Protein AF-A0A380JY84-F1 (afdb_monomer_lite)

Organism: NCBI:txid99822

Structure (mmCIF, N/CA/C/O backbone):
data_AF-A0A380JY84-F1
#
_entry.id   AF-A0A380JY84-F1
#
loop_
_atom_site.group_PDB
_atom_site.id
_atom_site.type_symbol
_atom_site.label_atom_id
_atom_site.label_alt_id
_atom_site.label_comp_id
_atom_site.label_asym_id
_atom_site.label_entity_id
_atom_site.label_seq_id
_atom_site.pdbx_PDB_ins_code
_atom_site.Cartn_x
_atom_site.Cartn_y
_atom_site.Cartn_z
_atom_site.occupancy
_atom_site.B_iso_or_equiv
_atom_site.auth_seq_id
_atom_site.auth_comp_id
_atom_site.auth_asym_id
_atom_site.auth_atom_id
_atom_site.pdbx_PDB_model_num
ATOM 1 N N . MET A 1 1 ? 13.980 -6.284 9.932 1.00 56.59 1 MET A N 1
ATOM 2 C CA . MET A 1 1 ? 12.498 -6.218 9.910 1.00 56.59 1 MET A CA 1
ATOM 3 C C . MET A 1 1 ? 11.860 -7.300 10.776 1.00 56.59 1 MET A C 1
ATOM 5 O O . MET A 1 1 ? 10.818 -7.023 11.348 1.00 56.59 1 MET A O 1
ATOM 9 N N . GLU A 1 2 ? 12.486 -8.469 10.963 1.00 64.50 2 GLU A N 1
ATOM 10 C CA . GLU A 1 2 ? 11.939 -9.555 11.802 1.00 64.50 2 GLU A CA 1
ATOM 11 C C . GLU A 1 2 ? 11.494 -9.133 13.221 1.00 64.50 2 GLU A C 1
ATOM 13 O O . GLU A 1 2 ? 10.370 -9.471 13.588 1.00 64.50 2 GLU A O 1
ATOM 18 N N . PRO A 1 3 ? 12.242 -8.314 13.996 1.00 68.69 3 PRO A N 1
ATOM 19 C CA . PRO A 1 3 ? 11.778 -7.887 15.323 1.00 68.69 3 PRO A CA 1
ATOM 20 C C . PRO A 1 3 ? 10.565 -6.950 15.255 1.00 68.69 3 PRO A C 1
ATOM 22 O O . PRO A 1 3 ? 9.674 -7.008 16.096 1.00 68.69 3 PRO A O 1
ATOM 25 N N . ALA A 1 4 ? 10.507 -6.092 14.230 1.00 67.75 4 ALA A N 1
ATOM 26 C CA . ALA A 1 4 ? 9.430 -5.122 14.055 1.00 67.75 4 ALA A CA 1
ATOM 27 C C . ALA A 1 4 ? 8.102 -5.814 13.716 1.00 67.75 4 ALA A C 1
ATOM 29 O O . ALA A 1 4 ? 7.062 -5.439 14.255 1.00 67.75 4 ALA A O 1
ATOM 30 N N . THR A 1 5 ? 8.140 -6.863 12.888 1.00 69.00 5 THR A N 1
ATOM 31 C CA . THR A 1 5 ? 6.960 -7.682 12.572 1.00 69.00 5 THR A CA 1
ATOM 32 C C . THR A 1 5 ? 6.406 -8.369 13.822 1.00 69.00 5 THR A C 1
ATOM 34 O O . THR A 1 5 ? 5.196 -8.359 14.038 1.00 69.00 5 THR A O 1
ATOM 37 N N . ILE A 1 6 ? 7.281 -8.900 14.684 1.00 76.62 6 ILE A N 1
ATOM 38 C CA . ILE A 1 6 ? 6.882 -9.532 15.953 1.00 76.62 6 ILE A CA 1
ATOM 39 C C . ILE A 1 6 ? 6.257 -8.496 16.901 1.00 76.62 6 ILE A C 1
ATOM 41 O O . ILE A 1 6 ? 5.213 -8.753 17.500 1.00 76.62 6 ILE A O 1
ATOM 45 N N . CYS A 1 7 ? 6.822 -7.289 16.986 1.00 79.25 7 CYS A N 1
ATOM 46 C CA . CYS A 1 7 ? 6.268 -6.209 17.806 1.00 79.25 7 CYS A CA 1
ATOM 47 C C . CYS A 1 7 ? 4.861 -5.766 17.364 1.00 79.25 7 CYS A C 1
ATOM 49 O O . CYS A 1 7 ? 4.056 -5.390 18.218 1.00 79.25 7 CYS A O 1
ATOM 51 N N . PHE A 1 8 ? 4.523 -5.849 16.070 1.00 74.31 8 PHE A N 1
ATOM 52 C CA . PHE A 1 8 ? 3.168 -5.550 15.580 1.00 74.31 8 PHE A CA 1
ATOM 53 C C . PHE A 1 8 ? 2.109 -6.571 16.022 1.00 74.31 8 PHE A C 1
ATOM 55 O O . PHE A 1 8 ? 0.923 -6.234 16.059 1.00 74.31 8 PHE A O 1
ATOM 62 N N . ALA A 1 9 ? 2.501 -7.783 16.424 1.00 80.06 9 ALA A N 1
ATOM 63 C CA . ALA A 1 9 ? 1.553 -8.779 16.920 1.00 80.06 9 ALA A CA 1
ATOM 64 C C . ALA A 1 9 ? 0.891 -8.345 18.242 1.00 80.06 9 ALA A C 1
ATOM 66 O O . ALA A 1 9 ? -0.287 -8.622 18.463 1.00 80.06 9 ALA A O 1
ATOM 67 N N . ILE A 1 10 ? 1.613 -7.612 19.099 1.00 85.19 10 ILE A N 1
ATOM 68 C CA . ILE A 1 10 ? 1.122 -7.148 20.407 1.00 85.19 10 ILE A CA 1
ATOM 69 C C . ILE A 1 10 ? -0.119 -6.238 20.277 1.00 85.19 10 ILE A C 1
ATOM 71 O O . ILE A 1 10 ? -1.144 -6.548 20.894 1.00 85.19 10 ILE A O 1
ATOM 75 N N . PRO A 1 11 ? -0.102 -5.131 19.502 1.00 81.69 11 PRO A N 1
ATOM 76 C CA . PRO A 1 11 ? -1.281 -4.282 19.340 1.00 81.69 11 PRO A CA 1
ATOM 77 C C . PRO A 1 11 ? -2.438 -4.995 18.627 1.00 81.69 11 PRO A C 1
ATOM 79 O O . PRO A 1 11 ? -3.584 -4.803 19.038 1.00 81.69 11 PRO A O 1
ATOM 82 N N . LEU A 1 12 ? -2.169 -5.859 17.635 1.00 83.50 12 LEU A N 1
ATOM 83 C CA . LEU A 1 12 ? -3.217 -6.672 16.999 1.00 83.50 12 LEU A CA 1
ATOM 84 C C . LEU A 1 12 ? -3.894 -7.600 18.012 1.00 83.50 12 LEU A C 1
ATOM 86 O O . LEU A 1 12 ? -5.120 -7.670 18.067 1.00 83.50 12 LEU A O 1
ATOM 90 N N . TYR A 1 13 ? -3.111 -8.270 18.858 1.00 85.38 13 TYR A N 1
ATOM 91 C CA . TYR A 1 13 ? -3.642 -9.163 19.882 1.00 85.38 13 TYR A CA 1
ATOM 92 C C . TYR A 1 13 ? -4.495 -8.413 20.914 1.00 85.38 13 TYR A C 1
ATOM 94 O O . TYR A 1 13 ? -5.569 -8.886 21.290 1.00 85.38 13 TYR A O 1
ATOM 102 N N . ARG A 1 14 ? -4.079 -7.206 21.325 1.00 87.81 14 ARG A N 1
ATOM 103 C CA . ARG A 1 14 ? -4.870 -6.352 22.233 1.00 87.81 14 ARG A CA 1
ATOM 104 C C . ARG A 1 14 ? -6.186 -5.867 21.619 1.00 87.81 14 ARG A C 1
ATOM 106 O O . ARG A 1 14 ? -7.112 -5.567 22.365 1.00 87.81 14 ARG A O 1
ATOM 113 N N . LYS A 1 15 ? -6.281 -5.783 20.290 1.00 85.56 15 LYS A N 1
ATOM 114 C CA . LYS A 1 15 ? -7.489 -5.370 19.549 1.00 85.56 15 LYS A CA 1
ATOM 115 C C . LYS A 1 15 ? -8.188 -6.543 18.847 1.00 85.56 15 LYS A C 1
ATOM 117 O O . LYS A 1 15 ? -9.018 -6.324 17.965 1.00 85.56 15 LYS A O 1
ATOM 122 N N . ARG A 1 16 ? -7.897 -7.789 19.247 1.00 89.00 16 ARG A N 1
ATOM 123 C CA . ARG A 1 16 ? -8.412 -9.013 18.603 1.00 89.00 16 ARG A CA 1
ATOM 124 C C . ARG A 1 16 ? -9.938 -9.074 18.509 1.00 89.00 16 ARG A C 1
ATOM 126 O O . ARG A 1 16 ? -10.456 -9.629 17.548 1.00 89.00 16 ARG A O 1
ATOM 133 N N . ASP A 1 17 ? -10.650 -8.516 19.485 1.00 89.94 17 ASP A N 1
ATOM 134 C CA . ASP A 1 17 ? -12.113 -8.570 19.519 1.00 89.94 17 ASP A CA 1
ATOM 135 C C . ASP A 1 17 ? -12.711 -7.657 18.436 1.00 89.94 17 ASP A C 1
ATOM 137 O O . ASP A 1 17 ? -13.635 -8.055 17.733 1.00 89.94 17 ASP A O 1
ATOM 141 N N . VAL A 1 18 ? -12.088 -6.495 18.192 1.00 85.88 18 VAL A N 1
ATOM 142 C CA . VAL A 1 18 ? -12.427 -5.598 17.073 1.00 85.88 18 VAL A CA 1
ATOM 143 C C . VAL A 1 18 ? -12.088 -6.257 15.736 1.00 85.88 18 VAL A C 1
ATOM 145 O O . VAL A 1 18 ? -12.902 -6.247 14.818 1.00 85.88 18 VAL A O 1
ATOM 148 N N . LEU A 1 19 ? -10.915 -6.891 15.629 1.00 87.06 19 LEU A N 1
ATOM 149 C CA . LEU A 1 19 ? -10.523 -7.643 14.430 1.00 87.06 19 LEU A CA 1
ATOM 150 C C . LEU A 1 19 ? -11.529 -8.750 14.104 1.00 87.06 19 LEU A C 1
ATOM 152 O O . LEU A 1 19 ? -11.919 -8.883 12.950 1.00 87.06 19 LEU A O 1
ATOM 156 N N . LYS A 1 20 ? -11.985 -9.509 15.108 1.00 90.44 20 LYS A N 1
ATOM 157 C CA . LYS A 1 20 ? -13.018 -10.539 14.935 1.00 90.44 20 LYS A CA 1
ATOM 158 C C . LYS A 1 20 ? -14.376 -9.955 14.566 1.00 90.44 20 LYS A C 1
ATOM 160 O O . LYS A 1 20 ? -15.099 -10.583 13.806 1.00 90.44 20 LYS A O 1
ATOM 165 N N . GLN A 1 21 ? -14.731 -8.784 15.082 1.00 92.06 21 GLN A N 1
ATOM 166 C CA . GLN A 1 21 ? -15.995 -8.130 14.750 1.00 92.06 21 GLN A CA 1
ATOM 167 C C . GLN A 1 21 ? -16.022 -7.624 13.298 1.00 92.06 21 GLN A C 1
ATOM 169 O O . GLN A 1 21 ? -17.055 -7.730 12.640 1.00 92.06 21 GLN A O 1
ATOM 174 N N . TYR A 1 22 ? -14.895 -7.111 12.792 1.00 88.25 22 TYR A N 1
ATOM 175 C CA . TYR A 1 22 ? -14.802 -6.465 11.474 1.00 88.25 22 TYR A CA 1
ATOM 176 C C . TYR A 1 22 ? -13.993 -7.261 10.434 1.00 88.25 22 TYR A C 1
ATOM 178 O O . TYR A 1 22 ? -13.549 -6.709 9.426 1.00 88.25 22 TYR A O 1
ATOM 186 N N . TRP A 1 23 ? -13.768 -8.557 10.661 1.00 90.50 23 TRP A N 1
ATOM 187 C CA . TRP A 1 23 ? -12.863 -9.368 9.838 1.00 90.50 23 TRP A CA 1
ATOM 188 C C . TRP A 1 23 ? -13.264 -9.408 8.354 1.00 90.50 23 TRP A C 1
ATOM 190 O O . TRP A 1 23 ? -12.395 -9.317 7.487 1.00 90.50 23 TRP A O 1
ATOM 200 N N . LEU A 1 24 ? -14.568 -9.478 8.056 1.00 90.38 24 LEU A N 1
ATOM 201 C CA . LEU A 1 24 ? -15.088 -9.468 6.683 1.00 90.38 24 LEU A CA 1
ATOM 202 C C . LEU A 1 24 ? -14.801 -8.141 5.985 1.00 90.38 24 LEU A C 1
ATOM 204 O O . LEU A 1 24 ? -14.367 -8.127 4.836 1.00 90.38 24 LEU A O 1
ATOM 208 N N . GLN A 1 25 ? -15.013 -7.026 6.682 1.00 88.56 25 GLN A N 1
ATOM 209 C CA . GLN A 1 25 ? -14.779 -5.684 6.161 1.00 88.56 25 GLN A CA 1
ATOM 210 C C . GLN A 1 25 ? -13.287 -5.458 5.908 1.00 88.56 25 GLN A C 1
ATOM 212 O O . GLN A 1 25 ? -12.919 -4.907 4.874 1.00 88.56 25 GLN A O 1
ATOM 217 N N . ILE A 1 26 ? -12.429 -5.929 6.816 1.00 88.69 26 ILE A N 1
ATOM 218 C CA . ILE A 1 26 ? -10.971 -5.824 6.693 1.00 88.69 26 ILE A CA 1
ATOM 219 C C . ILE A 1 26 ? -10.477 -6.637 5.493 1.00 88.69 26 ILE A C 1
ATOM 221 O O . ILE A 1 26 ? -9.803 -6.088 4.624 1.00 88.69 26 ILE A O 1
ATOM 225 N N . ILE A 1 27 ? -10.837 -7.922 5.400 1.00 90.38 27 ILE A N 1
ATOM 226 C CA . ILE A 1 27 ? -10.403 -8.779 4.286 1.00 90.38 27 ILE A CA 1
ATOM 227 C C . ILE A 1 27 ? -10.980 -8.276 2.960 1.00 90.38 27 ILE A C 1
ATOM 229 O O . ILE A 1 27 ? -10.245 -8.168 1.979 1.00 90.38 27 ILE A O 1
ATOM 233 N N . GLY A 1 28 ? -12.266 -7.922 2.922 1.00 90.94 28 GLY A N 1
ATOM 234 C CA . GLY A 1 28 ? -12.908 -7.376 1.726 1.00 90.94 28 GLY A CA 1
ATOM 235 C C . GLY A 1 28 ? -12.254 -6.075 1.254 1.00 90.94 28 GLY A C 1
ATOM 236 O O . GLY A 1 28 ? -11.947 -5.933 0.074 1.00 90.94 28 GLY A O 1
ATOM 237 N N . GLY A 1 29 ? -11.962 -5.154 2.176 1.00 87.88 29 GLY A N 1
ATOM 238 C CA . GLY A 1 29 ? -11.288 -3.893 1.863 1.00 87.88 29 GLY A CA 1
ATOM 239 C C . GLY A 1 29 ? -9.865 -4.091 1.343 1.00 87.88 29 GLY A C 1
ATOM 240 O O . GLY A 1 29 ? -9.504 -3.515 0.318 1.00 87.88 29 GLY A O 1
ATOM 241 N N . ILE A 1 30 ? -9.076 -4.947 2.000 1.00 87.75 30 ILE A N 1
ATOM 242 C CA . ILE A 1 30 ? -7.685 -5.219 1.607 1.00 87.75 30 ILE A CA 1
ATOM 243 C C . ILE A 1 30 ? -7.629 -5.917 0.248 1.00 87.75 30 ILE A C 1
ATOM 245 O O . ILE A 1 30 ? -6.825 -5.535 -0.600 1.00 87.75 30 ILE A O 1
ATOM 249 N N . THR A 1 31 ? -8.471 -6.928 0.023 1.00 89.88 31 THR A N 1
ATOM 250 C CA . THR A 1 31 ? -8.485 -7.686 -1.238 1.00 89.88 31 THR A CA 1
ATOM 251 C C . THR A 1 31 ? -8.902 -6.802 -2.406 1.00 89.88 31 THR A C 1
ATOM 253 O O . THR A 1 31 ? -8.172 -6.721 -3.394 1.00 89.88 31 THR A O 1
ATOM 256 N N . LEU A 1 32 ? -10.014 -6.075 -2.271 1.00 90.75 32 LEU A N 1
ATOM 257 C CA . LEU A 1 32 ? -10.485 -5.155 -3.303 1.00 90.75 32 LEU A CA 1
ATOM 258 C C . LEU A 1 32 ? -9.459 -4.044 -3.564 1.00 90.75 32 LEU A C 1
ATOM 260 O O . LEU A 1 32 ? -9.109 -3.789 -4.714 1.00 90.75 32 LEU A O 1
ATOM 264 N N . GLY A 1 33 ? -8.930 -3.425 -2.504 1.00 87.12 33 GLY A N 1
ATOM 265 C CA . GLY A 1 33 ? -7.921 -2.372 -2.606 1.00 87.12 33 GLY A CA 1
ATOM 266 C C . GLY A 1 33 ? -6.642 -2.851 -3.292 1.00 87.12 33 GLY A C 1
ATOM 267 O O . GLY A 1 33 ? -6.119 -2.160 -4.163 1.00 87.12 33 GLY A O 1
ATOM 268 N N . SER A 1 34 ? -6.186 -4.065 -2.975 1.00 87.44 34 SER A N 1
ATOM 269 C CA . SER A 1 34 ? -4.993 -4.664 -3.588 1.00 87.44 34 SER A CA 1
ATOM 270 C C . SER A 1 34 ? -5.194 -4.946 -5.078 1.00 87.44 34 SER A C 1
ATOM 272 O O . SER A 1 34 ? -4.325 -4.619 -5.886 1.00 87.44 34 SER A O 1
ATOM 274 N N . VAL A 1 35 ? -6.349 -5.501 -5.463 1.00 90.38 35 VAL A N 1
ATOM 275 C CA . VAL A 1 35 ? -6.688 -5.747 -6.876 1.00 90.38 35 VAL A CA 1
ATOM 276 C C . VAL A 1 35 ? -6.750 -4.432 -7.651 1.00 90.38 35 VAL A C 1
ATOM 278 O O . VAL A 1 35 ? -6.150 -4.322 -8.720 1.00 90.38 35 VAL A O 1
ATOM 281 N N . VAL A 1 36 ? -7.417 -3.415 -7.095 1.00 90.69 36 VAL A N 1
ATOM 282 C CA . VAL A 1 36 ? -7.512 -2.084 -7.710 1.00 90.69 36 VAL A CA 1
ATOM 283 C C . VAL A 1 36 ? -6.134 -1.434 -7.843 1.00 90.69 36 VAL A C 1
ATOM 285 O O . VAL A 1 36 ? -5.845 -0.859 -8.889 1.00 90.69 36 VAL A O 1
ATOM 288 N N . ALA A 1 37 ? -5.264 -1.551 -6.837 1.00 87.38 37 ALA A N 1
ATOM 289 C CA . ALA A 1 37 ? -3.915 -0.992 -6.881 1.00 87.38 37 ALA A CA 1
ATOM 290 C C . ALA A 1 37 ? -3.063 -1.637 -7.984 1.00 87.38 37 ALA A C 1
ATOM 292 O O . ALA A 1 37 ? -2.498 -0.928 -8.817 1.00 87.38 37 ALA A O 1
ATOM 293 N N . VAL A 1 38 ? -3.012 -2.973 -8.038 1.00 87.75 38 VAL A N 1
ATOM 294 C CA . VAL A 1 38 ? -2.240 -3.703 -9.058 1.00 87.75 38 VAL A CA 1
ATOM 295 C C . VAL A 1 38 ? -2.769 -3.400 -10.459 1.00 87.75 38 VAL A C 1
ATOM 297 O O . VAL A 1 38 ? -1.990 -3.083 -11.360 1.00 87.75 38 VAL A O 1
ATOM 300 N N . TYR A 1 39 ? -4.090 -3.441 -10.641 1.00 89.56 39 TYR A N 1
ATOM 301 C CA . TYR A 1 39 ? -4.703 -3.155 -11.934 1.00 89.56 39 TYR A CA 1
ATOM 302 C C . TYR A 1 39 ? -4.519 -1.689 -12.347 1.00 89.56 39 TYR A C 1
ATOM 304 O O . TYR A 1 39 ? -4.240 -1.409 -13.510 1.00 89.56 39 TYR A O 1
ATOM 312 N N . GLY A 1 40 ? -4.594 -0.754 -11.398 1.00 88.62 40 GLY A N 1
ATOM 313 C CA . GLY A 1 40 ? -4.329 0.664 -11.631 1.00 88.62 40 GLY A CA 1
ATOM 314 C C . GLY A 1 40 ? -2.895 0.918 -12.093 1.00 88.62 40 GLY A C 1
ATOM 315 O O . GLY A 1 40 ? -2.688 1.602 -13.095 1.00 88.62 40 GLY A O 1
ATOM 316 N N . ILE A 1 41 ? -1.906 0.309 -11.431 1.00 87.19 41 ILE A N 1
ATOM 317 C CA . ILE A 1 41 ? -0.494 0.398 -11.836 1.00 87.19 41 ILE A CA 1
ATOM 318 C C . ILE A 1 41 ? -0.303 -0.182 -13.239 1.00 87.19 41 ILE A C 1
ATOM 320 O O . ILE A 1 41 ? 0.383 0.427 -14.062 1.00 87.19 41 ILE A O 1
ATOM 324 N N . TYR A 1 42 ? -0.920 -1.328 -13.531 1.00 87.38 42 TYR A N 1
ATOM 325 C CA . TYR A 1 42 ? -0.845 -1.959 -14.846 1.00 87.38 42 TYR A CA 1
ATOM 326 C C . TYR A 1 42 ? -1.472 -1.089 -15.946 1.00 87.38 42 TYR A C 1
ATOM 328 O O . TYR A 1 42 ? -0.844 -0.868 -16.982 1.00 87.38 42 TYR A O 1
ATOM 336 N N . LEU A 1 43 ? -2.664 -0.533 -15.710 1.00 89.75 43 LEU A N 1
ATOM 337 C CA . LEU A 1 43 ? -3.343 0.360 -16.652 1.00 89.75 43 LEU A CA 1
ATOM 338 C C . LEU A 1 43 ? -2.530 1.622 -16.935 1.00 89.75 43 LEU A C 1
ATOM 340 O O . LEU A 1 43 ? -2.331 1.967 -18.097 1.00 89.75 43 LEU A O 1
ATOM 344 N N . VAL A 1 44 ? -2.032 2.293 -15.893 1.00 88.12 44 VAL A N 1
ATOM 345 C CA . VAL A 1 44 ? -1.183 3.484 -16.047 1.00 88.12 44 VAL A CA 1
ATOM 346 C C . VAL A 1 44 ? 0.101 3.117 -16.794 1.00 88.12 44 VAL A C 1
ATOM 348 O O . VAL A 1 44 ? 0.484 3.801 -17.739 1.00 88.12 44 VAL A O 1
ATOM 351 N N . SER A 1 45 ? 0.723 1.990 -16.451 1.00 86.94 45 SER A N 1
ATOM 352 C CA . SER A 1 45 ? 1.913 1.487 -17.146 1.00 86.94 45 SER A CA 1
ATOM 353 C C . SER A 1 45 ? 1.676 1.247 -18.633 1.00 86.94 45 SER A C 1
ATOM 355 O O . SER A 1 45 ? 2.511 1.630 -19.455 1.00 86.94 45 SER A O 1
ATOM 357 N N . SER A 1 46 ? 0.531 0.655 -18.978 1.00 84.06 46 SER A N 1
ATOM 358 C CA . SER A 1 46 ? 0.148 0.390 -20.363 1.00 84.06 46 SER A CA 1
ATOM 359 C C . SER A 1 46 ? -0.214 1.668 -21.119 1.00 84.06 46 SER A C 1
ATOM 361 O O . SER A 1 46 ? 0.134 1.793 -22.288 1.00 84.06 46 SER A O 1
ATOM 363 N N . LEU A 1 47 ? -0.892 2.622 -20.475 1.00 88.56 47 LEU A N 1
ATOM 364 C CA . LEU A 1 47 ? -1.326 3.866 -21.112 1.00 88.56 47 LEU A CA 1
ATOM 365 C C . LEU A 1 47 ? -0.135 4.780 -21.438 1.00 88.56 47 LEU A C 1
ATOM 367 O O . LEU A 1 47 ? -0.046 5.327 -22.536 1.00 88.56 47 LEU A O 1
ATOM 371 N N . PHE A 1 48 ? 0.814 4.894 -20.508 1.00 88.69 48 PHE A N 1
ATOM 372 C CA . PHE A 1 48 ? 2.013 5.724 -20.658 1.00 88.69 48 PHE A CA 1
ATOM 373 C C . PHE A 1 48 ? 3.184 5.004 -21.346 1.00 88.69 48 PHE A C 1
ATOM 375 O O . PHE A 1 48 ? 4.245 5.603 -21.500 1.00 88.69 48 PHE A O 1
ATOM 382 N N . HIS A 1 49 ? 3.008 3.744 -21.770 1.00 87.88 49 HIS A N 1
ATOM 383 C CA . HIS A 1 49 ? 4.040 2.932 -22.432 1.00 87.88 49 HIS A CA 1
ATOM 384 C C . HIS A 1 49 ? 5.369 2.905 -21.656 1.00 87.88 49 HIS A C 1
ATOM 386 O O . HIS A 1 49 ? 6.455 3.067 -22.217 1.00 87.88 49 HIS A O 1
ATOM 392 N N . LEU A 1 50 ? 5.277 2.715 -20.337 1.00 85.62 50 LEU A N 1
ATOM 393 C CA . LEU A 1 50 ? 6.441 2.698 -19.456 1.00 85.62 50 LEU A CA 1
ATOM 394 C C . LEU A 1 50 ? 7.363 1.508 -19.778 1.00 85.62 50 LEU A C 1
ATOM 396 O O . LEU A 1 50 ? 6.917 0.409 -20.110 1.00 85.62 50 LEU A O 1
ATOM 400 N N . GLY A 1 51 ? 8.677 1.723 -19.667 1.00 88.69 51 GLY A N 1
ATOM 401 C CA . GLY A 1 51 ? 9.675 0.688 -19.948 1.00 88.69 51 GLY A CA 1
ATOM 402 C C . GLY A 1 51 ? 9.538 -0.523 -19.019 1.00 88.69 51 GLY A C 1
ATOM 403 O O . GLY A 1 51 ? 9.204 -0.375 -17.844 1.00 88.69 51 GLY A O 1
ATOM 404 N N . ARG A 1 52 ? 9.851 -1.729 -19.518 1.00 87.00 52 ARG A N 1
ATOM 405 C CA . ARG A 1 52 ? 9.660 -3.001 -18.783 1.00 87.00 52 ARG A CA 1
ATOM 406 C C . ARG A 1 52 ? 10.273 -3.002 -17.380 1.00 87.00 52 ARG A C 1
ATOM 408 O O . ARG A 1 52 ? 9.643 -3.492 -16.453 1.00 87.00 52 ARG A O 1
ATOM 415 N N . VAL A 1 53 ? 11.456 -2.406 -17.222 1.00 88.88 53 VAL A N 1
ATOM 416 C CA . VAL A 1 53 ? 12.141 -2.284 -15.922 1.00 88.88 53 VAL A CA 1
ATOM 417 C C . VAL A 1 53 ? 11.335 -1.421 -14.950 1.00 88.88 53 VAL A C 1
ATOM 419 O O . VAL A 1 53 ? 11.199 -1.770 -13.780 1.00 88.88 53 VAL A O 1
ATOM 422 N N . VAL A 1 54 ? 10.753 -0.316 -15.425 1.00 89.88 54 VAL A N 1
ATOM 423 C CA . VAL A 1 54 ? 9.926 0.576 -14.601 1.00 89.88 54 VAL A CA 1
ATOM 424 C C . VAL A 1 54 ? 8.642 -0.135 -14.189 1.00 89.88 54 VAL A C 1
ATOM 426 O O . VAL A 1 54 ? 8.307 -0.138 -13.009 1.00 89.88 54 VAL A O 1
ATOM 429 N N . VAL A 1 55 ? 7.974 -0.818 -15.121 1.00 89.56 55 VAL A N 1
ATOM 430 C CA . VAL A 1 55 ? 6.747 -1.579 -14.830 1.00 89.56 55 VAL A CA 1
ATOM 431 C C . VAL A 1 55 ? 7.010 -2.701 -13.821 1.00 89.56 55 VAL A C 1
ATOM 433 O O . VAL A 1 55 ? 6.288 -2.810 -12.831 1.00 89.56 55 VAL A O 1
ATOM 436 N N . ALA A 1 56 ? 8.081 -3.478 -14.014 1.00 89.25 56 ALA A N 1
ATOM 437 C CA . ALA A 1 56 ? 8.506 -4.518 -13.074 1.00 89.25 56 ALA A CA 1
ATOM 438 C C . ALA A 1 56 ? 8.856 -3.954 -11.685 1.00 89.25 56 ALA A C 1
ATOM 440 O O . ALA A 1 56 ? 8.637 -4.627 -10.682 1.00 89.25 56 ALA A O 1
ATOM 441 N N . SER A 1 57 ? 9.331 -2.705 -11.618 1.00 90.88 57 SER A N 1
ATOM 442 C CA . SER A 1 57 ? 9.619 -2.010 -10.355 1.00 90.88 57 SER A CA 1
ATOM 443 C C . SER A 1 57 ? 8.377 -1.443 -9.671 1.00 90.88 57 SER A C 1
ATOM 445 O O . SER A 1 57 ? 8.302 -1.409 -8.446 1.00 90.88 57 SER A O 1
ATOM 447 N N . MET A 1 58 ? 7.391 -0.995 -10.447 1.00 88.06 58 MET A N 1
ATOM 448 C CA . MET A 1 58 ? 6.178 -0.367 -9.921 1.00 88.06 58 MET A CA 1
ATOM 449 C C . MET A 1 58 ? 5.138 -1.387 -9.458 1.00 88.06 58 MET A C 1
ATOM 451 O O . MET A 1 58 ? 4.422 -1.118 -8.500 1.00 88.06 58 MET A O 1
ATOM 455 N N . LEU A 1 59 ? 5.033 -2.547 -10.109 1.00 87.50 59 LEU A N 1
ATOM 456 C CA . LEU A 1 59 ? 4.057 -3.589 -9.760 1.00 87.50 59 LEU A CA 1
ATOM 457 C C . LEU A 1 59 ? 4.103 -4.022 -8.280 1.00 87.50 59 LEU A C 1
ATOM 459 O O . LEU A 1 59 ? 3.054 -4.020 -7.632 1.00 87.50 59 LEU A O 1
ATOM 463 N N . PRO A 1 60 ? 5.273 -4.349 -7.700 1.00 87.38 60 PRO A N 1
ATOM 464 C CA . PRO A 1 60 ? 5.352 -4.788 -6.311 1.00 87.38 60 PRO A CA 1
ATOM 465 C C . PRO A 1 60 ? 5.286 -3.637 -5.295 1.00 87.38 60 PRO A C 1
ATOM 467 O O . PRO A 1 60 ? 5.265 -3.913 -4.097 1.00 87.38 60 PRO A O 1
ATOM 470 N N . GLN A 1 61 ? 5.210 -2.365 -5.723 1.00 84.69 61 GLN A N 1
ATOM 471 C CA . GLN A 1 61 ? 5.171 -1.204 -4.813 1.00 84.69 61 GLN A CA 1
ATOM 472 C C . GLN A 1 61 ? 3.958 -1.216 -3.868 1.00 84.69 61 GLN A C 1
ATOM 474 O O . GLN A 1 61 ? 3.967 -0.559 -2.832 1.00 84.69 61 GLN A O 1
ATOM 479 N N . ALA A 1 62 ? 2.897 -1.944 -4.239 1.00 78.69 62 ALA A N 1
ATOM 480 C CA . ALA A 1 62 ? 1.714 -2.122 -3.407 1.00 78.69 62 ALA A CA 1
ATOM 481 C C . ALA A 1 62 ? 2.003 -2.963 -2.149 1.00 78.69 62 ALA A C 1
ATOM 483 O O . ALA A 1 62 ? 1.186 -2.972 -1.234 1.00 78.69 62 ALA A O 1
ATOM 484 N N . ALA A 1 63 ? 3.149 -3.646 -2.067 1.00 81.12 63 ALA A N 1
ATOM 485 C CA . ALA A 1 63 ? 3.625 -4.304 -0.856 1.00 81.12 63 ALA A CA 1
ATOM 486 C C . ALA A 1 63 ? 4.467 -3.352 0.017 1.00 81.12 63 ALA A C 1
ATOM 488 O O . ALA A 1 63 ? 4.825 -2.242 -0.372 1.00 81.12 63 ALA A O 1
ATOM 489 N N . THR A 1 64 ? 4.834 -3.790 1.220 1.00 82.62 64 THR A N 1
ATOM 490 C CA . THR A 1 64 ? 5.796 -3.053 2.050 1.00 82.62 64 THR A CA 1
ATOM 491 C C . THR A 1 64 ? 7.191 -3.109 1.433 1.00 82.62 64 THR A C 1
ATOM 493 O O . THR A 1 64 ? 7.582 -4.130 0.877 1.00 82.62 64 THR A O 1
ATOM 496 N N . THR A 1 65 ? 7.982 -2.039 1.566 1.00 84.56 65 THR A N 1
ATOM 497 C CA . THR A 1 65 ? 9.308 -1.889 0.927 1.00 84.56 65 THR A CA 1
ATOM 498 C C . THR A 1 65 ? 10.225 -3.106 1.099 1.00 84.56 65 THR A C 1
ATOM 500 O O . THR A 1 65 ? 10.906 -3.505 0.158 1.00 84.56 65 THR A O 1
ATOM 503 N N . ALA A 1 66 ? 10.201 -3.742 2.276 1.00 83.19 66 ALA A N 1
ATOM 504 C CA . ALA A 1 66 ? 10.989 -4.940 2.567 1.00 83.19 66 ALA A CA 1
ATOM 505 C C . ALA A 1 66 ? 10.610 -6.161 1.704 1.00 83.19 66 ALA A C 1
ATOM 507 O O . ALA A 1 66 ? 11.461 -7.001 1.439 1.00 83.19 66 ALA A O 1
ATOM 508 N N . ILE A 1 67 ? 9.352 -6.249 1.267 1.00 87.31 67 ILE A N 1
ATOM 509 C CA . ILE A 1 67 ? 8.831 -7.296 0.378 1.00 87.31 67 ILE A CA 1
ATOM 510 C C . ILE A 1 67 ? 8.907 -6.831 -1.084 1.00 87.31 67 ILE A C 1
ATOM 512 O O . ILE A 1 67 ? 9.252 -7.611 -1.971 1.00 87.31 67 ILE A O 1
ATOM 516 N N . ALA A 1 68 ? 8.631 -5.552 -1.340 1.00 88.69 68 ALA A N 1
ATOM 517 C CA . ALA A 1 68 ? 8.540 -4.990 -2.680 1.00 88.69 68 ALA A CA 1
ATOM 518 C C . ALA A 1 68 ? 9.881 -5.003 -3.427 1.00 88.69 68 ALA A C 1
ATOM 520 O O . ALA A 1 68 ? 9.933 -5.429 -4.579 1.00 88.69 68 ALA A O 1
ATOM 521 N N . MET A 1 69 ? 10.973 -4.568 -2.783 1.00 91.94 69 MET A N 1
ATOM 522 C CA . MET A 1 69 ? 12.270 -4.446 -3.462 1.00 91.94 69 MET A CA 1
ATOM 523 C C . MET A 1 69 ? 12.848 -5.801 -3.906 1.00 91.94 69 MET A C 1
ATOM 525 O O . MET A 1 69 ? 13.223 -5.898 -5.073 1.00 91.94 69 MET A O 1
ATOM 529 N N . PRO A 1 70 ? 12.897 -6.860 -3.064 1.00 90.31 70 PRO A N 1
ATOM 530 C CA . PRO A 1 70 ? 13.370 -8.167 -3.522 1.00 90.31 70 PRO A CA 1
ATOM 531 C C . PRO A 1 70 ? 12.483 -8.744 -4.629 1.00 90.31 70 PRO A C 1
ATOM 533 O O . PRO A 1 70 ? 12.997 -9.264 -5.614 1.00 90.31 70 PRO A O 1
ATOM 536 N N . THR A 1 71 ? 11.160 -8.579 -4.507 1.00 91.38 71 THR A N 1
ATOM 537 C CA . THR A 1 71 ? 10.197 -9.047 -5.517 1.00 91.38 71 THR A CA 1
ATOM 538 C C . THR A 1 71 ? 10.420 -8.355 -6.863 1.00 91.38 71 THR A C 1
ATOM 540 O O . THR A 1 71 ? 10.457 -9.018 -7.895 1.00 91.38 71 THR A O 1
ATOM 543 N N . SER A 1 72 ? 10.643 -7.038 -6.856 1.00 92.88 72 SER A N 1
ATOM 544 C CA . SER A 1 72 ? 10.974 -6.255 -8.053 1.00 92.88 72 SER A CA 1
ATOM 545 C C . SER A 1 72 ? 12.229 -6.770 -8.750 1.00 92.88 72 SER A C 1
ATOM 547 O O . SER A 1 72 ? 12.207 -7.018 -9.955 1.00 92.88 72 SER A O 1
ATOM 549 N N . VAL A 1 73 ? 13.303 -7.013 -7.994 1.00 92.81 73 VAL A N 1
ATOM 550 C CA . VAL A 1 73 ? 14.556 -7.548 -8.547 1.00 92.81 73 VAL A CA 1
ATOM 551 C C . VAL A 1 73 ? 14.331 -8.927 -9.173 1.00 92.81 73 VAL A C 1
ATOM 553 O O . VAL A 1 73 ? 14.784 -9.169 -10.290 1.00 92.81 73 VAL A O 1
ATOM 556 N N . SER A 1 74 ? 13.566 -9.808 -8.519 1.00 91.75 74 SER A N 1
ATOM 557 C CA . SER A 1 74 ? 13.198 -11.116 -9.083 1.00 91.75 74 SER A CA 1
ATOM 558 C C . SER A 1 74 ? 12.350 -11.020 -10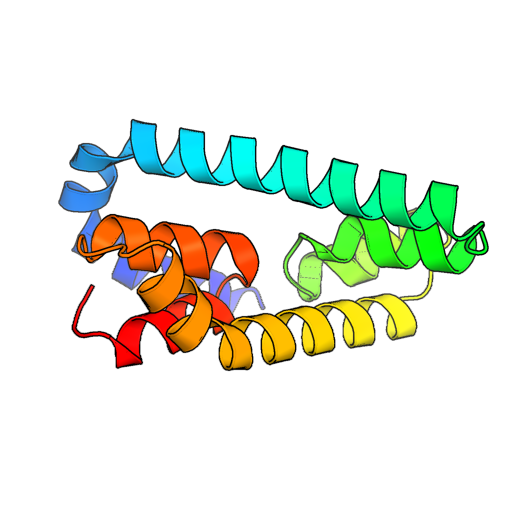.360 1.00 91.75 74 SER A C 1
ATOM 560 O O . SER A 1 74 ? 12.376 -11.939 -11.173 1.00 91.75 74 SER A O 1
ATOM 562 N N . MET A 1 75 ? 11.628 -9.915 -10.564 1.00 89.81 75 MET A N 1
ATOM 563 C CA . MET A 1 75 ? 10.839 -9.632 -11.771 1.00 89.81 75 MET A CA 1
ATOM 564 C C . MET A 1 75 ? 11.637 -8.908 -12.875 1.00 89.81 75 MET A C 1
ATOM 566 O O . MET A 1 75 ? 11.074 -8.594 -13.924 1.00 89.81 75 MET A O 1
ATOM 570 N N . GLY A 1 76 ? 12.930 -8.628 -12.665 1.00 90.06 76 GLY A N 1
ATOM 571 C CA . GLY A 1 76 ? 13.770 -7.867 -13.602 1.00 90.06 76 GLY A CA 1
ATOM 572 C C . GLY A 1 76 ? 13.630 -6.341 -13.491 1.00 90.06 76 GLY A C 1
ATOM 573 O O . GLY A 1 76 ? 13.978 -5.618 -14.426 1.00 90.06 76 GLY A O 1
ATOM 574 N N . GLY A 1 77 ? 13.091 -5.848 -12.373 1.00 91.19 77 GLY A N 1
ATOM 575 C CA . GLY A 1 77 ? 13.029 -4.434 -12.006 1.00 91.19 77 GLY A CA 1
ATOM 576 C C . GLY A 1 77 ? 14.260 -3.952 -11.225 1.00 91.19 77 GLY A C 1
ATOM 577 O O . GLY A 1 77 ? 15.250 -4.664 -11.064 1.00 91.19 77 GLY A O 1
ATOM 578 N N . SER A 1 78 ? 14.190 -2.718 -10.722 1.00 93.69 78 SER A N 1
ATOM 579 C CA . SER A 1 78 ? 15.207 -2.084 -9.879 1.00 93.69 78 SER A CA 1
ATOM 580 C C . SER A 1 78 ? 14.669 -1.838 -8.470 1.00 93.69 78 SER A C 1
ATOM 582 O O . SER A 1 78 ? 13.610 -1.228 -8.277 1.00 93.69 78 SER A O 1
ATOM 584 N N . ALA A 1 79 ? 15.437 -2.258 -7.463 1.00 91.25 79 ALA A N 1
ATOM 585 C CA . ALA A 1 79 ? 15.143 -1.981 -6.059 1.00 91.25 79 ALA A CA 1
ATOM 586 C C . ALA A 1 79 ? 15.102 -0.471 -5.754 1.00 91.25 79 ALA A C 1
ATOM 588 O O . ALA A 1 79 ? 14.294 -0.036 -4.935 1.00 91.25 79 ALA A O 1
ATOM 589 N N . GLU A 1 80 ? 15.920 0.332 -6.438 1.00 92.25 80 GLU A N 1
ATOM 590 C CA . GLU A 1 80 ? 15.991 1.788 -6.257 1.00 92.25 80 GLU A CA 1
ATOM 591 C C . GLU A 1 80 ? 14.714 2.475 -6.745 1.00 92.25 80 GLU A C 1
ATOM 593 O O . GLU A 1 80 ? 14.115 3.271 -6.024 1.00 92.25 80 GLU A O 1
ATOM 598 N N . LEU A 1 81 ? 14.237 2.108 -7.938 1.00 91.62 81 LEU A N 1
ATOM 599 C CA . LEU A 1 81 ? 12.968 2.619 -8.461 1.00 91.62 81 LEU A CA 1
ATOM 600 C C . LEU A 1 81 ? 11.794 2.193 -7.577 1.00 91.62 81 LEU A C 1
ATOM 602 O O . LEU A 1 81 ? 10.876 2.974 -7.337 1.00 91.62 81 LEU A O 1
ATOM 606 N N . THR A 1 82 ? 11.845 0.965 -7.066 1.00 91.94 82 THR A N 1
ATOM 607 C CA . THR A 1 82 ? 10.799 0.416 -6.196 1.00 91.94 82 THR A CA 1
ATOM 608 C C . THR A 1 82 ? 10.754 1.140 -4.852 1.00 91.94 82 THR A C 1
ATOM 610 O O . THR A 1 82 ? 9.676 1.475 -4.369 1.00 91.94 82 THR A O 1
ATOM 613 N N . SER A 1 83 ? 11.907 1.425 -4.242 1.00 91.38 83 SER A N 1
ATOM 614 C CA . SER A 1 83 ? 11.961 2.142 -2.964 1.00 91.38 83 SER A CA 1
ATOM 615 C C . SER A 1 83 ? 11.469 3.582 -3.105 1.00 91.38 83 SER A C 1
ATOM 617 O O . SER A 1 83 ? 10.664 4.031 -2.284 1.00 91.38 83 SER A O 1
ATOM 619 N N . LEU A 1 84 ? 11.867 4.268 -4.181 1.00 91.38 84 LEU A N 1
ATOM 620 C CA . LEU A 1 84 ? 11.383 5.604 -4.510 1.00 91.38 84 LEU A CA 1
ATOM 621 C C . LEU A 1 84 ? 9.862 5.606 -4.701 1.00 91.38 84 LEU A C 1
ATOM 623 O O . LEU A 1 84 ? 9.173 6.445 -4.122 1.00 91.38 84 LEU A O 1
ATOM 627 N N . ALA A 1 85 ? 9.335 4.640 -5.455 1.00 89.38 85 ALA A N 1
ATOM 628 C CA . ALA A 1 85 ? 7.904 4.468 -5.672 1.00 89.38 85 ALA A CA 1
ATOM 629 C C . ALA A 1 85 ? 7.135 4.278 -4.354 1.00 89.38 85 ALA A C 1
ATOM 631 O O . ALA A 1 85 ? 6.163 4.990 -4.100 1.00 89.38 85 ALA A O 1
ATOM 632 N N . CYS A 1 86 ? 7.613 3.392 -3.471 1.00 90.00 86 CYS A N 1
ATOM 633 C CA . CYS A 1 86 ? 7.005 3.166 -2.159 1.00 90.00 86 CYS A CA 1
ATOM 634 C C . CYS A 1 86 ? 6.981 4.439 -1.296 1.00 90.00 86 CYS A C 1
ATOM 636 O O . CYS A 1 86 ? 5.968 4.730 -0.656 1.00 90.00 86 CYS A O 1
ATOM 638 N N . ILE A 1 87 ? 8.080 5.203 -1.276 1.00 89.38 87 ILE A N 1
ATOM 639 C CA . ILE A 1 87 ? 8.177 6.453 -0.507 1.00 89.38 87 ILE A CA 1
ATOM 640 C C . ILE A 1 87 ? 7.223 7.505 -1.076 1.00 89.38 87 ILE A C 1
ATOM 642 O O . ILE A 1 87 ? 6.459 8.105 -0.320 1.00 89.38 87 ILE A O 1
ATOM 646 N N . LEU A 1 88 ? 7.233 7.709 -2.396 1.00 89.12 88 LEU A N 1
ATOM 647 C CA . LEU A 1 88 ? 6.366 8.683 -3.057 1.00 89.12 88 LEU A CA 1
ATOM 648 C C . LEU A 1 88 ? 4.891 8.353 -2.844 1.00 89.12 88 LEU A C 1
ATOM 650 O O . LEU A 1 88 ? 4.137 9.232 -2.435 1.00 89.12 88 LEU A O 1
ATOM 654 N N . ASN A 1 89 ? 4.489 7.094 -3.037 1.00 88.00 89 ASN A N 1
ATOM 655 C CA . ASN A 1 89 ? 3.128 6.646 -2.742 1.00 88.00 89 ASN A CA 1
ATOM 656 C C . ASN A 1 89 ? 2.750 6.957 -1.284 1.00 88.00 89 ASN A C 1
ATOM 658 O O . ASN A 1 89 ? 1.693 7.529 -1.009 1.00 88.00 89 ASN A O 1
ATOM 662 N N . GLY A 1 90 ? 3.667 6.658 -0.361 1.00 87.19 90 GLY A N 1
ATOM 663 C CA . GLY A 1 90 ? 3.532 6.951 1.059 1.00 87.19 90 GLY A CA 1
ATOM 664 C C . GLY A 1 90 ? 3.208 8.416 1.352 1.00 87.19 90 GLY A C 1
ATOM 665 O O . GLY A 1 90 ? 2.200 8.727 1.993 1.00 87.19 90 GLY A O 1
ATOM 666 N N . VAL A 1 91 ? 4.061 9.306 0.845 1.00 89.56 91 VAL A N 1
ATOM 667 C CA . VAL A 1 91 ? 3.987 10.759 1.047 1.00 89.56 91 VAL A CA 1
ATOM 668 C C . VAL A 1 91 ? 2.765 11.365 0.358 1.00 89.56 91 VAL A C 1
ATOM 670 O O . VAL A 1 91 ? 2.070 12.178 0.966 1.00 89.56 91 VAL A O 1
ATOM 673 N N . ILE A 1 92 ? 2.468 10.955 -0.878 1.00 89.88 92 ILE A N 1
ATOM 674 C CA . ILE A 1 92 ? 1.309 11.444 -1.637 1.00 89.88 92 ILE A CA 1
ATOM 675 C C . ILE A 1 92 ? 0.019 11.119 -0.885 1.00 89.88 92 ILE A C 1
ATOM 677 O O . ILE A 1 92 ? -0.813 12.000 -0.681 1.00 89.88 92 ILE A O 1
ATOM 681 N N . ILE A 1 93 ? -0.139 9.881 -0.414 1.00 88.00 93 ILE A N 1
ATOM 682 C CA . ILE A 1 93 ? -1.345 9.482 0.318 1.00 88.00 93 ILE A CA 1
ATOM 683 C C . ILE A 1 93 ? -1.431 10.194 1.663 1.00 88.00 93 ILE A C 1
ATOM 685 O O . ILE A 1 93 ? -2.516 10.631 2.038 1.00 88.00 93 ILE A O 1
ATOM 689 N N . TYR A 1 94 ? -0.312 10.355 2.371 1.00 88.12 94 TYR A N 1
ATOM 690 C CA . TYR A 1 94 ? -0.284 11.114 3.620 1.00 88.12 94 TYR A CA 1
ATOM 691 C C . TYR A 1 94 ? -0.765 12.559 3.404 1.00 88.12 94 TYR A C 1
ATOM 693 O O . TYR A 1 94 ? -1.655 13.031 4.112 1.00 88.12 94 TYR A O 1
ATOM 701 N N . ALA A 1 95 ? -0.247 13.239 2.376 1.00 90.94 95 ALA A N 1
ATOM 702 C CA . ALA A 1 95 ? -0.646 14.602 2.029 1.00 90.94 95 ALA A CA 1
ATOM 703 C C . ALA A 1 95 ? -2.117 14.692 1.582 1.00 90.94 95 ALA A C 1
ATOM 705 O O . ALA A 1 95 ? -2.821 15.648 1.916 1.00 90.94 95 ALA A O 1
ATOM 706 N N . LEU A 1 96 ? -2.602 13.682 0.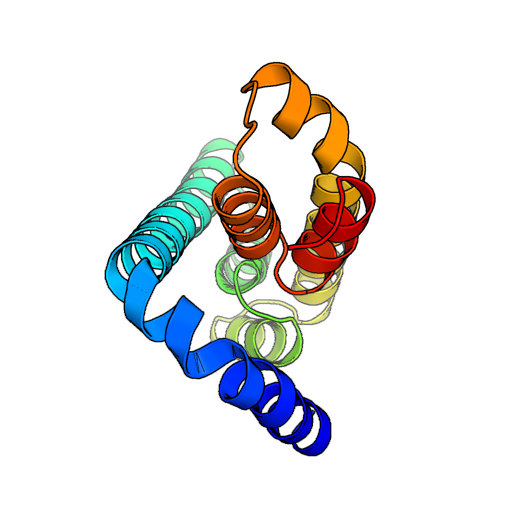854 1.00 90.44 96 LEU A N 1
ATOM 707 C CA . LEU A 1 96 ? -3.971 13.627 0.344 1.00 90.44 96 LEU A CA 1
ATOM 708 C C . LEU A 1 96 ? -4.985 13.040 1.337 1.00 90.44 96 LEU A C 1
ATOM 710 O O . LEU A 1 96 ? -6.185 13.089 1.066 1.00 90.44 96 LEU A O 1
ATOM 714 N N . ALA A 1 97 ? -4.556 12.533 2.495 1.00 89.44 97 ALA A N 1
ATOM 715 C CA . ALA A 1 97 ? -5.437 11.867 3.452 1.00 89.44 97 ALA A CA 1
ATOM 716 C C . ALA A 1 97 ? -6.606 12.771 3.876 1.00 89.44 97 ALA A C 1
ATOM 718 O O . ALA A 1 97 ? -7.771 12.401 3.750 1.00 89.44 97 ALA A O 1
ATOM 719 N N . LYS A 1 98 ? -6.312 14.001 4.312 1.00 89.00 98 LYS A N 1
ATOM 720 C CA . LYS A 1 98 ? -7.330 14.969 4.755 1.00 89.00 98 LYS A CA 1
ATOM 721 C C . LYS A 1 98 ? -8.308 15.379 3.657 1.00 89.00 98 LYS A C 1
ATOM 723 O O . LYS A 1 98 ? -9.512 15.234 3.893 1.00 89.00 98 LYS A O 1
ATOM 728 N N . PRO A 1 99 ? -7.856 15.858 2.482 1.00 90.56 99 PRO A N 1
ATOM 729 C CA . PRO A 1 99 ? -8.784 16.235 1.425 1.00 90.56 99 PRO A CA 1
ATOM 730 C C . PRO A 1 99 ? -9.609 15.042 0.929 1.00 90.56 99 PRO A C 1
ATOM 732 O O . PRO A 1 99 ? -10.807 15.210 0.721 1.00 90.56 99 PRO A O 1
ATOM 735 N N . LEU A 1 100 ? -9.041 13.833 0.821 1.00 90.50 100 LEU A N 1
ATOM 736 C CA . LEU A 1 100 ? -9.792 12.646 0.388 1.00 90.50 100 LEU A CA 1
ATOM 737 C C . LEU A 1 100 ? -10.868 12.239 1.402 1.00 90.50 100 LEU A C 1
ATOM 739 O O . LEU A 1 100 ? -12.021 12.039 1.022 1.00 90.50 100 LEU A O 1
ATOM 743 N N . ILE A 1 101 ? -10.539 12.168 2.696 1.00 90.12 101 ILE A N 1
ATOM 744 C CA . ILE A 1 101 ? -11.521 11.825 3.739 1.00 90.12 101 ILE A CA 1
ATOM 745 C C . ILE A 1 101 ? -12.665 12.849 3.788 1.00 90.12 101 ILE A C 1
ATOM 747 O O . ILE A 1 101 ? -13.828 12.465 3.950 1.00 90.12 101 ILE A O 1
ATOM 751 N N . GLN A 1 102 ? -12.359 14.142 3.635 1.00 88.69 102 GLN A N 1
ATOM 752 C CA . GLN A 1 102 ? -13.371 15.202 3.602 1.00 88.69 102 GLN A CA 1
ATOM 753 C C . GLN A 1 102 ? -14.227 15.145 2.332 1.00 88.69 102 GLN A C 1
ATOM 755 O O . GLN A 1 102 ? -15.450 15.272 2.425 1.00 88.69 102 GLN A O 1
ATOM 760 N N . LEU A 1 103 ? -13.609 14.902 1.173 1.00 92.94 103 LEU A N 1
ATOM 761 C CA . LEU A 1 103 ? -14.291 14.796 -0.117 1.00 92.94 103 LEU A CA 1
ATOM 762 C C . LEU A 1 103 ? -15.286 13.630 -0.135 1.00 92.94 103 LEU A C 1
ATOM 764 O O . LEU A 1 103 ? -16.451 13.818 -0.481 1.00 92.94 103 LEU A O 1
ATOM 768 N N . PHE A 1 104 ? -14.858 12.449 0.315 1.00 90.75 104 PHE A N 1
ATOM 769 C CA . PHE A 1 104 ? -15.710 11.259 0.403 1.00 90.75 104 PHE A CA 1
ATOM 770 C C . PHE A 1 104 ? -16.598 11.232 1.655 1.00 90.75 104 PHE A C 1
ATOM 772 O O . PHE A 1 104 ? -17.359 10.286 1.852 1.00 90.75 104 PHE A O 1
ATOM 779 N N . LYS A 1 105 ? -16.527 12.268 2.506 1.00 90.81 105 LYS A N 1
ATOM 780 C CA . LYS A 1 105 ? -17.314 12.419 3.742 1.00 90.81 105 LYS A CA 1
ATOM 781 C C . LYS A 1 105 ? -17.281 11.170 4.630 1.00 90.81 105 LYS A C 1
ATOM 783 O O . LYS A 1 105 ? -18.276 10.833 5.274 1.00 90.81 105 LYS A O 1
ATOM 788 N N . ILE A 1 106 ? -16.136 10.491 4.695 1.00 88.44 106 ILE A N 1
ATOM 789 C CA . ILE A 1 106 ? -15.982 9.282 5.508 1.00 88.44 106 ILE A CA 1
ATOM 790 C C . ILE A 1 106 ? -15.989 9.726 6.969 1.00 88.44 106 ILE A C 1
ATOM 792 O O . ILE A 1 106 ? -15.101 10.463 7.399 1.00 88.44 106 ILE A O 1
ATOM 796 N N . LYS A 1 107 ? -17.018 9.342 7.729 1.00 86.75 107 LYS A N 1
ATOM 797 C CA . LYS A 1 107 ? -17.181 9.715 9.148 1.00 86.75 107 LYS A CA 1
ATOM 798 C C . LYS A 1 107 ? -16.756 8.613 10.107 1.00 86.75 107 LYS A C 1
ATOM 800 O O . LYS A 1 107 ? -16.286 8.921 11.195 1.00 86.75 107 LYS A O 1
ATOM 805 N N . ASP A 1 108 ? -16.913 7.363 9.687 1.00 87.44 108 ASP A N 1
ATOM 806 C CA . ASP A 1 108 ? -16.611 6.206 10.515 1.00 87.44 108 ASP A CA 1
ATOM 807 C C . ASP A 1 108 ? -15.088 6.050 10.712 1.00 87.44 108 ASP A C 1
ATOM 809 O O . ASP A 1 108 ? -14.346 6.028 9.722 1.00 87.44 108 ASP A O 1
ATOM 813 N N . PRO A 1 109 ? -14.596 5.976 11.962 1.00 84.50 109 PRO A N 1
ATOM 814 C CA . PRO A 1 109 ? -13.166 5.890 12.242 1.00 84.50 109 PRO A CA 1
ATOM 815 C C . PRO A 1 109 ? -12.550 4.594 11.699 1.00 84.50 109 PRO A C 1
ATOM 817 O O . PRO A 1 109 ? -11.447 4.636 11.153 1.00 84.50 109 PRO A O 1
ATOM 820 N N . ILE A 1 110 ? -13.267 3.467 11.749 1.00 84.31 110 ILE A N 1
ATOM 821 C CA . ILE A 1 110 ? -12.774 2.178 11.242 1.00 84.31 110 ILE A CA 1
ATOM 822 C C . ILE A 1 110 ? -12.616 2.248 9.721 1.00 84.31 110 ILE A C 1
ATOM 824 O O . ILE A 1 110 ? -11.573 1.861 9.193 1.00 84.31 110 ILE A O 1
ATOM 828 N N . ALA A 1 111 ? -13.593 2.819 9.015 1.00 86.44 111 ALA A N 1
ATOM 829 C CA . ALA A 1 111 ? -13.531 3.031 7.573 1.00 86.44 111 ALA A CA 1
ATOM 830 C C . ALA A 1 111 ? -12.385 3.975 7.173 1.00 86.44 111 ALA A C 1
ATOM 832 O O . ALA A 1 111 ? -11.693 3.702 6.193 1.00 86.44 111 ALA A O 1
ATOM 833 N N . ARG A 1 112 ? -12.132 5.052 7.936 1.00 88.50 112 ARG A N 1
ATOM 834 C CA . ARG A 1 112 ? -10.976 5.946 7.710 1.00 88.50 112 ARG A CA 1
ATOM 835 C C . ARG A 1 112 ? -9.656 5.203 7.870 1.00 88.50 112 ARG A C 1
ATOM 837 O O . ARG A 1 112 ? -8.796 5.294 6.995 1.00 88.50 112 ARG A O 1
ATOM 844 N N . GLY A 1 113 ? -9.512 4.467 8.972 1.00 88.19 113 GLY A N 1
ATOM 845 C CA . GLY A 1 113 ? -8.315 3.686 9.267 1.00 88.19 113 GLY A CA 1
ATOM 846 C C . GLY A 1 113 ? -8.053 2.623 8.204 1.00 88.19 113 GLY A C 1
ATOM 847 O O . GLY A 1 113 ? -6.930 2.510 7.716 1.00 88.19 113 GLY A O 1
ATOM 848 N N . LEU A 1 114 ? -9.094 1.899 7.786 1.00 88.12 114 LEU A N 1
ATOM 849 C CA . LEU A 1 114 ? -8.992 0.867 6.759 1.00 88.12 114 LEU A CA 1
ATOM 850 C C . LEU A 1 114 ? -8.680 1.459 5.379 1.00 88.12 114 LEU A C 1
ATOM 852 O O . LEU A 1 114 ? -7.811 0.933 4.690 1.00 88.12 114 LEU A O 1
ATOM 856 N N . ALA A 1 115 ? -9.331 2.556 4.982 1.00 88.38 115 ALA A N 1
ATOM 857 C CA . ALA A 1 115 ? -9.095 3.192 3.686 1.00 88.38 115 ALA A CA 1
ATOM 858 C C . ALA A 1 115 ? -7.664 3.740 3.571 1.00 88.38 115 ALA A C 1
ATOM 860 O O . ALA A 1 115 ? -6.944 3.406 2.631 1.00 88.38 115 ALA A O 1
ATOM 861 N N . LEU A 1 116 ? -7.227 4.535 4.553 1.00 88.94 116 LEU A N 1
ATOM 862 C CA . LEU A 1 116 ? -5.884 5.119 4.549 1.00 88.94 116 LEU A CA 1
ATOM 863 C C . LEU A 1 116 ? -4.807 4.043 4.737 1.00 88.94 116 LEU A C 1
ATOM 865 O O . LEU A 1 116 ? -3.788 4.062 4.045 1.00 88.94 116 LEU A O 1
ATOM 869 N N . GLY A 1 117 ? -5.046 3.075 5.625 1.00 87.81 117 GLY A N 1
ATOM 870 C CA . GLY A 1 117 ? -4.135 1.959 5.863 1.00 87.81 117 GLY A CA 1
ATOM 871 C C . GLY A 1 117 ? -3.984 1.033 4.658 1.00 87.81 117 GLY A C 1
ATOM 872 O O . GLY A 1 117 ? -2.873 0.613 4.362 1.00 87.81 117 GLY A O 1
ATOM 873 N N . THR A 1 118 ? -5.056 0.765 3.911 1.00 86.81 118 THR A N 1
ATOM 874 C CA . THR A 1 118 ? -4.975 -0.050 2.684 1.00 86.81 118 THR A CA 1
ATOM 875 C C . THR A 1 118 ? -4.230 0.686 1.569 1.00 86.81 118 THR A C 1
ATOM 877 O O . THR A 1 118 ? -3.530 0.059 0.782 1.00 86.81 118 THR A O 1
ATOM 880 N N . ALA A 1 119 ? -4.337 2.015 1.508 1.00 86.00 119 ALA A N 1
ATOM 881 C CA . ALA A 1 119 ? -3.696 2.802 0.461 1.00 86.00 119 ALA A CA 1
ATOM 882 C C . ALA A 1 119 ? -2.167 2.947 0.660 1.00 86.00 119 ALA A C 1
ATOM 884 O O . ALA A 1 119 ? -1.409 2.901 -0.308 1.00 86.00 119 ALA A O 1
ATOM 885 N N . SER A 1 120 ? -1.703 3.140 1.902 1.00 83.56 120 SER A N 1
ATOM 886 C CA . SER A 1 120 ? -0.310 3.536 2.211 1.00 83.56 120 SER A CA 1
ATOM 887 C C . SER A 1 120 ? 0.325 2.740 3.364 1.00 83.56 120 SER A C 1
ATOM 889 O O . SER A 1 120 ? 1.352 3.118 3.937 1.00 83.56 120 SER A O 1
ATOM 891 N N . HIS A 1 121 ? -0.278 1.613 3.740 1.00 86.31 121 HIS A N 1
ATOM 892 C CA . HIS A 1 121 ? 0.196 0.750 4.825 1.00 86.31 121 HIS A CA 1
ATOM 893 C C . HIS A 1 121 ? 0.369 1.535 6.136 1.00 86.31 121 HIS A C 1
ATOM 895 O O . HIS A 1 121 ? -0.525 2.260 6.573 1.00 86.31 121 HIS A O 1
ATOM 901 N N . ALA A 1 122 ? 1.536 1.424 6.775 1.00 79.12 122 ALA A N 1
ATOM 902 C CA . ALA A 1 122 ? 1.830 2.056 8.059 1.00 79.12 122 ALA A CA 1
ATOM 903 C C . ALA A 1 122 ? 1.805 3.597 8.012 1.00 79.12 122 ALA A C 1
ATOM 905 O O . ALA A 1 122 ? 1.402 4.232 8.992 1.00 79.12 122 ALA A O 1
ATOM 906 N N . LEU A 1 123 ? 2.207 4.208 6.891 1.00 80.44 123 LEU A N 1
ATOM 907 C CA . LEU A 1 123 ? 2.187 5.668 6.732 1.00 80.44 123 LEU A CA 1
ATOM 908 C C . LEU A 1 123 ? 0.746 6.185 6.661 1.00 80.44 123 LEU A C 1
ATOM 910 O O . LEU A 1 123 ? 0.406 7.156 7.335 1.00 80.44 123 LEU A O 1
ATOM 914 N N . GLY A 1 124 ? -0.126 5.479 5.940 1.00 81.44 124 GLY A N 1
ATOM 915 C CA . GLY A 1 124 ? -1.558 5.779 5.899 1.00 81.44 124 GLY A CA 1
ATOM 916 C C . GLY A 1 124 ? -2.260 5.587 7.245 1.00 81.44 124 GLY A C 1
ATOM 917 O O . GLY A 1 124 ? -3.057 6.431 7.648 1.00 81.44 124 GLY A O 1
ATOM 918 N N . VAL A 1 125 ? -1.914 4.535 7.996 1.00 83.25 125 VAL A N 1
ATOM 919 C CA . VAL A 1 125 ? -2.411 4.350 9.376 1.00 83.25 125 VAL A CA 1
ATOM 920 C C . VAL A 1 125 ? -1.952 5.489 10.290 1.00 83.25 125 VAL A C 1
ATOM 922 O O . VAL A 1 125 ? -2.698 5.916 11.168 1.00 83.25 125 VAL A O 1
ATOM 925 N N . SER A 1 126 ? -0.739 6.004 10.083 1.00 83.06 126 SER A N 1
ATOM 926 C CA . SER A 1 126 ? -0.233 7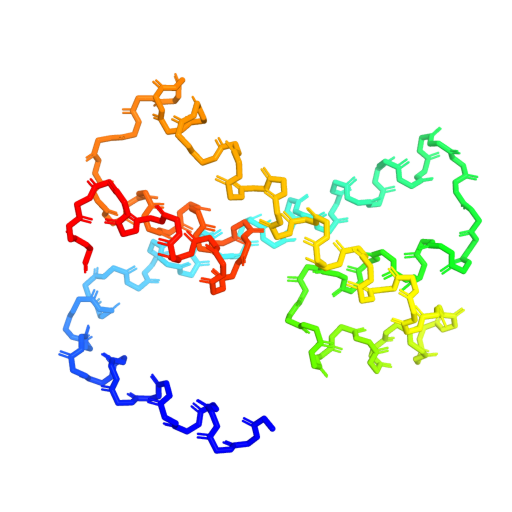.148 10.845 1.00 83.06 126 SER A CA 1
ATOM 927 C C . SER A 1 126 ? -1.023 8.416 10.520 1.00 83.06 126 SER A C 1
ATOM 929 O O . SER A 1 126 ? -1.471 9.081 11.447 1.00 83.06 126 SER A O 1
ATOM 931 N N . ALA A 1 127 ? -1.309 8.671 9.238 1.00 83.69 127 ALA A N 1
ATOM 932 C CA . ALA A 1 127 ? -2.189 9.764 8.816 1.00 83.69 127 ALA A CA 1
ATOM 933 C C . ALA A 1 127 ? -3.604 9.638 9.406 1.00 83.69 127 ALA A C 1
ATOM 935 O O . ALA A 1 127 ? -4.223 10.635 9.760 1.00 83.69 127 ALA A O 1
ATOM 936 N N . ALA A 1 128 ? -4.126 8.414 9.549 1.00 83.50 128 ALA A N 1
ATOM 937 C CA . ALA A 1 128 ? -5.453 8.183 10.120 1.00 83.50 128 ALA A CA 1
ATOM 938 C C . ALA A 1 128 ? -5.571 8.660 11.581 1.00 83.50 128 ALA A C 1
ATOM 940 O O . ALA A 1 128 ? -6.651 9.087 11.988 1.00 83.50 128 ALA A O 1
ATOM 941 N N . LYS A 1 129 ? -4.473 8.640 12.353 1.00 82.12 129 LYS A N 1
ATOM 942 C CA . LYS A 1 129 ? -4.463 9.092 13.757 1.00 82.12 129 LYS A CA 1
ATOM 943 C C . LYS A 1 129 ? -4.737 10.588 13.905 1.00 82.12 129 LYS A C 1
ATOM 945 O O . LYS A 1 129 ? -5.312 10.992 14.914 1.00 82.12 129 LYS A O 1
ATOM 950 N N . ASP A 1 130 ? -4.402 11.388 12.895 1.00 79.69 130 ASP A N 1
ATOM 951 C CA . ASP A 1 130 ? -4.656 12.834 12.895 1.00 79.69 130 ASP A CA 1
ATOM 952 C C . ASP A 1 130 ? -6.163 13.165 12.842 1.00 79.69 130 ASP A C 1
ATOM 954 O O . ASP A 1 130 ? -6.567 14.294 13.121 1.00 79.69 130 ASP A O 1
ATOM 958 N N . PHE A 1 131 ? -7.019 12.184 12.521 1.00 78.81 131 PHE A N 1
ATOM 959 C CA . PHE A 1 131 ? -8.479 12.331 12.440 1.00 78.81 131 PHE A CA 1
ATOM 960 C C . PHE A 1 131 ? -9.228 11.874 13.703 1.00 78.81 131 PHE A C 1
ATOM 962 O O . PHE A 1 131 ? -10.462 11.804 13.676 1.00 78.81 131 PHE A O 1
ATOM 969 N N . GLY A 1 132 ? -8.510 11.579 14.792 1.00 64.69 132 GLY A N 1
ATOM 970 C CA . GLY A 1 132 ? -9.053 11.025 16.036 1.00 64.69 132 GLY A CA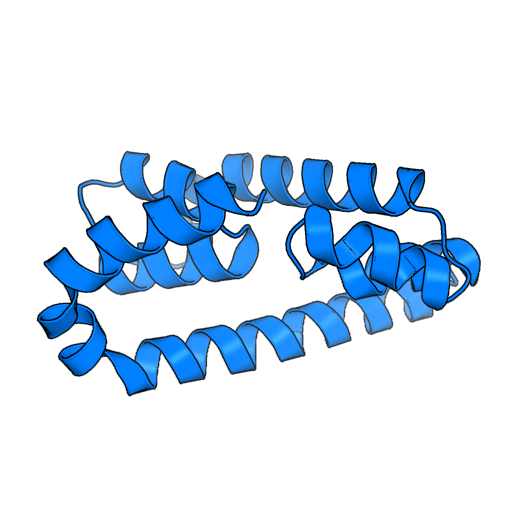 1
ATOM 971 C C . GLY A 1 132 ? -8.690 9.548 16.227 1.00 64.69 132 GLY A C 1
ATOM 972 O O . GLY A 1 132 ? -8.232 8.883 15.302 1.00 64.69 132 GLY A O 1
ATOM 9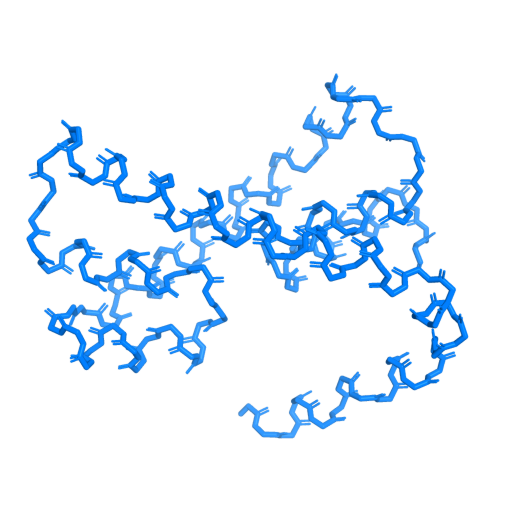73 N N . GLN A 1 133 ? -8.853 9.032 17.449 1.00 52.06 133 GLN A N 1
ATOM 974 C CA . GLN A 1 133 ? -8.442 7.662 17.773 1.00 52.06 133 GLN A CA 1
ATOM 975 C C . GLN A 1 133 ? -9.278 6.620 17.009 1.00 52.06 133 GLN A C 1
ATOM 977 O O . GLN A 1 133 ? -10.502 6.585 17.130 1.00 52.06 133 GLN A O 1
ATOM 982 N N . VAL A 1 134 ? -8.575 5.768 16.258 1.00 51.34 134 VAL A N 1
ATOM 983 C CA . VAL A 1 134 ? -9.017 4.455 15.757 1.00 51.34 134 VAL A CA 1
ATOM 984 C C . VAL A 1 134 ? -8.650 3.348 16.741 1.00 51.34 134 VAL A C 1
ATOM 986 O O . VAL A 1 134 ? -7.539 3.408 17.318 1.00 51.34 134 VAL A O 1
#

InterPro domains:
  IPR007300 CidB/LrgB family [PF04172] (1-133)
  IPR007300 CidB/LrgB family [PTHR30249] (1-128)

Foldseek 3Di:
DVVVVVVVVVVCVVCVVVCVVCVCVLVVLLVVLLVCLLVVLVVVCVVVVPDQQLSLLQNLLLDPLVRRLVSSVVSVHHSVSNVVNLVCQLVVLLVCLVVVCVVVVPDDLVCSCSNQCSRNNPSSNVSSPVVPDD

Secondary structure (DSSP, 8-state):
-HHHHHHHHHHHHHTHHHHHHSHHHHHHHHHHHHHHHHHHHHHHHHHTT--HHHHHHHGGGGS-HHHHHHHHHHTT--HHHHHHHHHHHHHHHHHHHHHHHHHTT---HHHHHHHHHHHHHHHHHHHHHTTS--

pLDDT: mean 86.03, std 7.25, range [51.34, 93.69]

Seque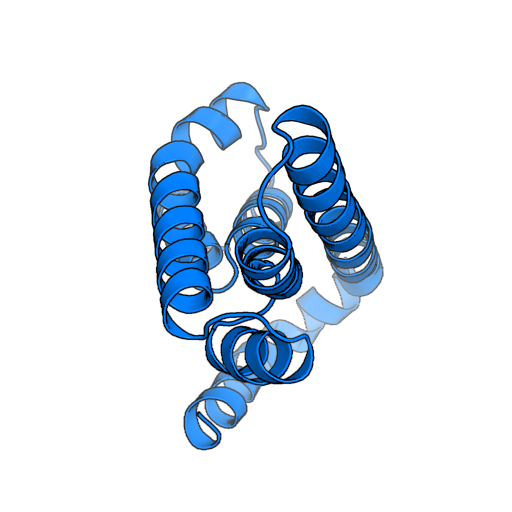nce (134 aa):
MEPATICFAIPLYRKRDVLKQYWLQIIGGITLGSVVAVYGIYLVSSLFHLGRVVVASMLPQAATTAIAMPTSVSMGGSAELTSLACILNGVIIYALAKPLIQLFKIKDPIARGLALGTASHALGVSAAKDFGQV

Radius of gyration: 15.91 Å; chains: 1; bounding box: 33×27×45 Å